Protein AF-A0AAV8XJ26-F1 (afdb_monomer)

Sequence (83 aa):
MQSRGLCEPTHVELLQDQTHVMLHEYCAQRQSHHKGRFGKLLLTLPAVQSITRRGLEELLFRQTVGDVAIDRLLGDLAKATHP

Organism: NCBI:txid1586634

Stru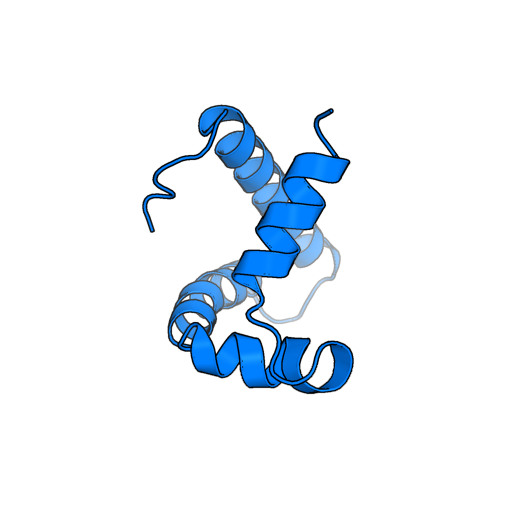cture (mmCIF, N/CA/C/O backbone):
data_AF-A0AAV8XJ26-F1
#
_entry.id   AF-A0AAV8XJ26-F1
#
loop_
_atom_site.group_PDB
_atom_site.id
_atom_site.type_symbol
_atom_site.label_atom_id
_atom_site.label_alt_id
_atom_site.label_comp_id
_atom_site.label_asym_id
_atom_site.label_entity_id
_atom_site.label_seq_id
_atom_site.pdbx_PDB_ins_code
_atom_site.Cartn_x
_atom_site.Cartn_y
_atom_site.Cartn_z
_atom_site.occupancy
_atom_site.B_iso_or_equiv
_atom_site.auth_seq_id
_atom_site.auth_comp_id
_atom_site.auth_asym_id
_atom_site.auth_atom_id
_atom_site.pdbx_PDB_model_num
ATOM 1 N N . MET A 1 1 ? 4.472 -8.850 2.985 1.00 42.75 1 MET A N 1
ATOM 2 C CA . MET A 1 1 ? 5.320 -8.492 1.831 1.00 42.75 1 MET A CA 1
ATOM 3 C C . MET A 1 1 ? 6.620 -7.942 2.380 1.00 42.75 1 MET A C 1
ATOM 5 O O . MET A 1 1 ? 6.584 -6.916 3.036 1.00 42.75 1 MET A O 1
ATOM 9 N N . GLN A 1 2 ? 7.735 -8.650 2.210 1.00 42.56 2 GLN A N 1
ATOM 10 C CA . GLN A 1 2 ? 9.047 -8.062 2.479 1.00 42.56 2 GLN A CA 1
ATOM 11 C C . GLN A 1 2 ? 9.426 -7.268 1.234 1.00 42.56 2 GLN A C 1
ATOM 13 O O . GLN A 1 2 ? 9.644 -7.854 0.172 1.00 42.56 2 GLN A O 1
ATOM 18 N N . SER A 1 3 ? 9.429 -5.946 1.354 1.00 54.56 3 SER A N 1
ATOM 19 C CA . SER A 1 3 ? 9.850 -5.025 0.303 1.00 54.56 3 SER A CA 1
ATOM 20 C C . SER A 1 3 ? 11.363 -5.151 0.116 1.00 54.56 3 SER A C 1
ATOM 22 O O . SER A 1 3 ? 12.152 -4.425 0.716 1.00 54.56 3 SER A O 1
ATOM 24 N N . ARG A 1 4 ? 11.785 -6.156 -0.656 1.00 52.50 4 ARG A N 1
ATOM 25 C CA . ARG A 1 4 ? 13.194 -6.361 -1.003 1.00 52.50 4 ARG A CA 1
ATOM 26 C C . ARG A 1 4 ? 13.648 -5.198 -1.888 1.00 52.50 4 ARG A C 1
ATOM 28 O O . ARG A 1 4 ? 13.039 -4.965 -2.927 1.00 52.50 4 ARG A O 1
ATOM 35 N N . GLY A 1 5 ? 14.703 -4.493 -1.476 1.00 61.88 5 GLY A N 1
ATOM 36 C CA . GLY A 1 5 ? 15.297 -3.389 -2.242 1.00 61.88 5 GLY A CA 1
ATOM 37 C C . GLY A 1 5 ? 14.907 -1.975 -1.799 1.00 61.88 5 GLY A C 1
ATOM 38 O O . GLY A 1 5 ? 15.193 -1.030 -2.525 1.00 61.88 5 GLY A O 1
ATOM 39 N N . LEU A 1 6 ? 14.274 -1.800 -0.632 1.00 64.00 6 LEU A N 1
ATOM 40 C CA . LEU A 1 6 ? 14.112 -0.466 -0.045 1.00 64.00 6 LEU A CA 1
ATOM 41 C C . LEU A 1 6 ? 15.468 0.093 0.398 1.00 64.00 6 LEU A C 1
ATOM 43 O O . LEU A 1 6 ? 16.221 -0.594 1.084 1.00 64.00 6 LEU A O 1
ATOM 47 N N . CYS A 1 7 ? 15.740 1.350 0.042 1.00 66.75 7 CYS A N 1
ATOM 48 C CA . CYS A 1 7 ? 16.962 2.042 0.451 1.00 66.75 7 CYS A CA 1
ATOM 49 C C . CYS A 1 7 ? 16.970 2.329 1.966 1.00 66.75 7 CYS A C 1
ATOM 51 O O . CYS A 1 7 ? 18.008 2.209 2.606 1.00 66.75 7 CYS A O 1
ATOM 53 N N . GLU A 1 8 ? 15.801 2.638 2.548 1.00 79.44 8 GLU A N 1
ATOM 54 C CA . GLU A 1 8 ? 15.639 2.988 3.968 1.00 79.44 8 GLU A CA 1
ATOM 55 C C . GLU A 1 8 ? 14.382 2.329 4.576 1.00 79.44 8 GLU A C 1
ATOM 57 O O . GLU A 1 8 ? 13.364 2.991 4.802 1.00 79.44 8 GLU A O 1
ATOM 62 N N . PRO A 1 9 ? 14.403 1.008 4.842 1.00 75.38 9 PRO A N 1
ATOM 63 C CA . PRO A 1 9 ? 13.229 0.278 5.332 1.00 75.38 9 PRO A CA 1
ATOM 64 C C . PRO A 1 9 ? 12.693 0.826 6.664 1.00 75.38 9 PRO A C 1
ATOM 66 O O . PRO A 1 9 ? 11.484 0.933 6.833 1.00 75.38 9 PRO A O 1
ATOM 69 N N . THR A 1 10 ? 13.575 1.264 7.567 1.00 81.25 10 THR A N 1
ATOM 70 C CA . THR A 1 10 ? 13.197 1.855 8.862 1.00 81.25 10 THR A CA 1
ATOM 71 C C . THR A 1 10 ? 12.396 3.150 8.711 1.00 81.25 10 THR A C 1
ATOM 73 O O . THR A 1 10 ? 11.470 3.401 9.478 1.00 81.25 10 THR A O 1
ATOM 76 N N . HIS A 1 11 ? 12.714 3.979 7.712 1.00 80.50 11 HIS A N 1
ATOM 77 C CA . 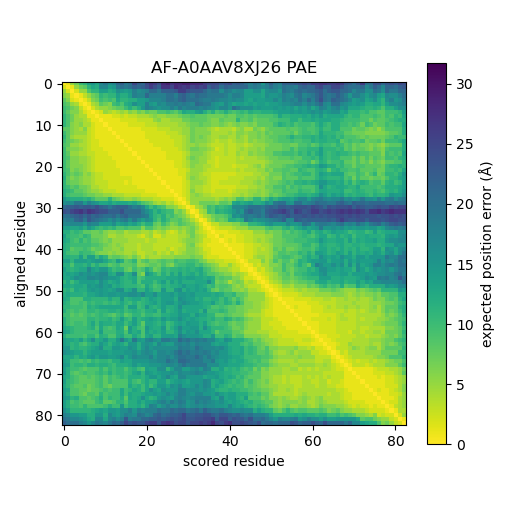HIS A 1 11 ? 11.970 5.215 7.465 1.00 80.50 11 HIS A CA 1
ATOM 78 C C . HIS A 1 11 ? 10.562 4.914 6.938 1.00 80.50 11 HIS A C 1
ATOM 80 O O . HIS A 1 11 ? 9.586 5.544 7.343 1.00 80.50 11 HIS A O 1
ATOM 86 N N . VAL A 1 12 ? 10.448 3.906 6.068 1.00 81.19 12 VAL A N 1
ATOM 87 C CA . VAL A 1 12 ? 9.157 3.436 5.551 1.00 81.19 12 VAL A CA 1
ATOM 88 C C . VAL A 1 12 ? 8.283 2.873 6.673 1.00 81.19 12 VAL A C 1
ATOM 90 O O . VAL A 1 12 ? 7.096 3.189 6.724 1.00 81.19 12 VAL A O 1
ATOM 93 N N . GLU A 1 13 ? 8.859 2.093 7.590 1.00 82.06 13 GLU A N 1
ATOM 94 C CA . GLU A 1 13 ? 8.153 1.587 8.776 1.00 82.06 13 GLU A CA 1
ATOM 95 C C . GLU A 1 13 ? 7.648 2.733 9.664 1.00 82.06 13 GLU A C 1
ATOM 97 O O . GLU A 1 13 ? 6.473 2.759 10.026 1.00 82.06 13 GLU A O 1
ATOM 102 N N . LEU A 1 14 ? 8.482 3.745 9.925 1.00 85.94 14 LEU A N 1
ATOM 103 C CA . LEU A 1 14 ? 8.079 4.911 10.715 1.00 85.94 14 LEU A CA 1
ATOM 104 C C . LEU A 1 14 ? 6.909 5.680 10.076 1.00 85.94 14 LEU A C 1
ATOM 106 O O . LEU A 1 14 ? 5.962 6.064 10.766 1.00 85.94 14 LEU A O 1
ATOM 110 N N . LEU A 1 15 ? 6.948 5.895 8.757 1.00 85.56 15 LEU A N 1
ATOM 111 C CA . LEU A 1 15 ? 5.852 6.538 8.023 1.00 85.56 15 LEU A CA 1
ATOM 112 C C . LEU A 1 15 ? 4.571 5.698 8.060 1.00 85.56 15 LEU A C 1
ATOM 114 O O . LEU A 1 15 ? 3.467 6.245 8.171 1.00 85.56 15 LEU A O 1
ATOM 118 N N . GLN A 1 16 ? 4.702 4.373 7.978 1.00 86.31 16 GLN A N 1
ATOM 119 C CA . GLN A 1 16 ? 3.569 3.466 8.104 1.00 86.31 16 GLN A CA 1
ATOM 120 C C . GLN A 1 16 ? 2.925 3.583 9.491 1.00 86.31 16 GLN A C 1
ATOM 122 O O . GLN A 1 16 ? 1.700 3.719 9.581 1.00 86.31 16 GLN A O 1
ATOM 127 N N . ASP A 1 17 ? 3.727 3.598 10.554 1.00 87.38 17 ASP A N 1
ATOM 128 C CA . ASP A 1 17 ? 3.241 3.746 11.928 1.00 87.38 17 ASP A CA 1
ATOM 129 C C . ASP A 1 17 ? 2.519 5.081 12.132 1.00 87.38 17 ASP A C 1
ATOM 131 O O . ASP A 1 17 ? 1.396 5.112 12.645 1.00 87.38 17 ASP A O 1
ATOM 135 N N . GLN A 1 18 ? 3.098 6.182 11.645 1.00 90.38 18 GLN A N 1
ATOM 136 C CA . GLN A 1 18 ? 2.452 7.499 11.681 1.00 90.38 18 GLN A CA 1
ATOM 137 C C . GLN A 1 18 ? 1.114 7.500 10.931 1.00 90.38 18 GLN A C 1
ATOM 139 O O . GLN A 1 18 ? 0.108 7.998 11.441 1.00 90.38 18 GLN A O 1
ATOM 144 N N . THR A 1 19 ? 1.066 6.882 9.749 1.00 88.12 19 THR A N 1
ATOM 145 C CA . THR A 1 19 ? -0.163 6.783 8.949 1.00 88.12 19 THR A CA 1
ATOM 146 C C . THR A 1 19 ? -1.249 5.989 9.680 1.00 88.12 19 THR A C 1
ATOM 148 O O . THR A 1 19 ? -2.420 6.380 9.664 1.00 88.12 19 THR A O 1
ATOM 151 N N . HIS A 1 20 ? -0.886 4.897 10.361 1.00 88.38 20 HIS A N 1
ATOM 152 C CA . HIS A 1 20 ? -1.828 4.125 11.174 1.00 88.38 20 HIS A CA 1
ATOM 153 C C . HIS A 1 20 ? -2.398 4.944 12.336 1.00 88.38 20 HIS A C 1
ATOM 155 O O . HIS A 1 20 ? -3.612 4.894 12.563 1.00 88.38 20 HIS A O 1
ATOM 161 N N . VAL A 1 21 ? -1.560 5.720 13.033 1.00 91.19 21 VAL A N 1
ATOM 162 C CA . VAL A 1 21 ? -2.001 6.613 14.118 1.00 91.19 21 VAL A CA 1
ATOM 163 C C . VAL A 1 21 ? -3.004 7.641 13.591 1.00 91.19 21 VAL A C 1
ATOM 165 O O . VAL A 1 21 ? -4.119 7.730 14.110 1.00 91.19 21 VAL A O 1
ATOM 168 N N . MET A 1 22 ? -2.673 8.336 12.499 1.00 90.25 22 MET A N 1
ATOM 169 C CA . MET A 1 22 ? -3.564 9.333 11.891 1.00 90.25 22 MET A CA 1
ATOM 170 C C . MET A 1 22 ? -4.900 8.723 11.443 1.00 90.25 22 MET A C 1
ATOM 172 O O . MET A 1 22 ? -5.967 9.305 11.656 1.00 90.25 22 MET A O 1
ATOM 176 N N . LEU A 1 23 ? -4.873 7.526 10.848 1.00 88.00 23 LEU A N 1
ATOM 177 C CA . LEU A 1 23 ? -6.085 6.829 10.416 1.00 88.00 23 LEU A CA 1
ATOM 178 C C . LEU A 1 23 ? -6.971 6.428 11.604 1.00 88.00 23 LEU A C 1
ATOM 180 O O . LEU A 1 23 ? -8.202 6.528 11.518 1.00 88.00 23 LEU A O 1
ATOM 184 N N . HIS A 1 24 ? -6.363 5.967 12.698 1.00 87.44 24 HIS A N 1
ATOM 185 C CA . HIS A 1 24 ? -7.073 5.618 13.924 1.00 87.44 24 HIS A CA 1
ATOM 186 C C . HIS A 1 24 ? -7.764 6.844 14.532 1.00 87.44 24 HIS A C 1
ATOM 188 O O . HIS A 1 24 ? -8.973 6.803 14.785 1.00 87.44 24 HIS A O 1
ATOM 194 N N . GLU A 1 25 ? -7.035 7.950 14.692 1.00 88.56 25 GLU A N 1
ATOM 195 C CA . GLU A 1 25 ? -7.572 9.212 15.211 1.00 88.56 25 GLU A CA 1
ATOM 196 C C . GLU A 1 25 ? -8.720 9.735 14.350 1.00 88.56 25 GLU A C 1
ATOM 198 O O . GLU A 1 25 ? -9.790 10.057 14.866 1.00 88.56 25 GLU A O 1
ATOM 203 N N . TYR A 1 26 ? -8.555 9.733 13.028 1.00 88.06 26 TYR A N 1
ATOM 204 C CA . TYR A 1 26 ? -9.606 10.136 12.100 1.00 88.06 26 TYR A CA 1
ATOM 205 C C . TYR A 1 26 ? -10.872 9.270 12.232 1.00 88.06 26 TYR A C 1
ATOM 207 O O . TYR A 1 26 ? -11.996 9.784 12.228 1.00 88.06 26 TYR A O 1
ATOM 215 N N . CYS A 1 27 ? -10.716 7.950 12.381 1.00 85.94 27 CYS A N 1
ATOM 216 C CA . CYS A 1 27 ? -11.845 7.045 12.607 1.00 85.94 27 CYS A CA 1
ATOM 217 C C . CYS A 1 27 ? -12.546 7.310 13.948 1.00 85.94 27 CYS A C 1
ATOM 219 O O . CYS A 1 27 ? -13.773 7.192 14.015 1.00 85.94 27 CYS A O 1
ATOM 221 N N . ALA A 1 28 ? -11.787 7.667 14.987 1.00 83.19 28 ALA A N 1
ATOM 222 C CA . ALA A 1 28 ? -12.310 7.992 16.311 1.00 83.19 28 ALA A CA 1
ATOM 223 C C . ALA A 1 28 ? -13.047 9.343 16.330 1.00 83.19 28 ALA A C 1
ATOM 225 O O . ALA A 1 28 ? -14.137 9.443 16.892 1.00 83.19 28 ALA A O 1
ATOM 226 N N . GLN A 1 29 ? -12.497 10.364 15.665 1.00 83.19 29 GLN A N 1
ATOM 227 C CA . GLN A 1 29 ? -13.057 11.719 15.622 1.00 83.19 29 GLN A CA 1
ATOM 228 C C . GLN A 1 29 ? -14.367 11.796 14.836 1.00 83.19 29 GLN A C 1
ATOM 230 O O . GLN A 1 29 ? -15.283 12.516 15.228 1.00 83.19 29 GLN A O 1
ATOM 235 N N . ARG A 1 30 ? -14.504 11.042 13.737 1.00 75.44 30 ARG A N 1
ATOM 236 C CA . ARG A 1 30 ? -15.696 11.138 12.874 1.00 75.44 30 ARG A CA 1
ATOM 237 C C . ARG A 1 30 ? -16.940 10.424 13.413 1.00 75.44 30 ARG A C 1
ATOM 239 O O . ARG A 1 3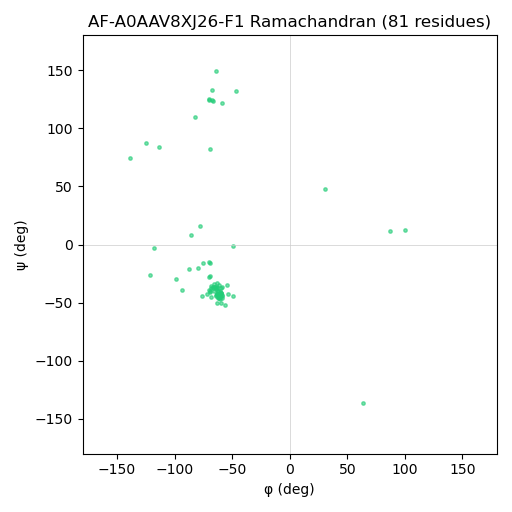0 ? -17.844 10.196 12.615 1.00 75.44 30 ARG A O 1
ATOM 246 N N . GLN A 1 31 ? -16.983 10.055 14.705 1.00 60.16 31 GLN A N 1
ATOM 247 C CA . GLN A 1 31 ? -18.081 9.325 15.371 1.00 60.16 31 GLN A CA 1
ATOM 248 C C . GLN A 1 31 ? -18.830 8.383 14.420 1.00 60.16 31 GLN A C 1
ATOM 250 O O . GLN A 1 31 ? -20.058 8.392 14.317 1.00 60.16 31 GLN A O 1
ATOM 255 N N . SER A 1 32 ? -18.091 7.582 13.644 1.00 57.41 32 SER A N 1
ATOM 256 C CA . SER A 1 32 ? -18.771 6.660 12.751 1.00 57.41 32 SER A CA 1
ATOM 257 C C . SER A 1 32 ? -19.453 5.650 13.663 1.00 57.41 32 SER A C 1
ATOM 259 O O . SER A 1 32 ? -18.771 5.027 14.476 1.00 57.41 32 SER A O 1
ATOM 261 N N . HIS A 1 33 ? -20.770 5.487 13.527 1.00 57.97 33 HIS A N 1
ATOM 262 C CA . HIS A 1 33 ? -21.643 4.562 14.276 1.00 57.97 33 HIS A CA 1
ATOM 263 C C . HIS A 1 33 ? -21.146 3.095 14.353 1.00 57.97 33 HIS A C 1
ATOM 265 O O . HIS A 1 33 ? -21.779 2.230 14.949 1.00 57.97 33 HIS A O 1
ATOM 271 N N . HIS A 1 34 ? -20.009 2.803 13.730 1.00 63.56 34 HIS A N 1
ATOM 272 C CA . HIS A 1 34 ? -19.431 1.505 13.485 1.00 63.56 34 HIS A CA 1
ATOM 273 C C . HIS A 1 34 ? -18.131 1.387 14.286 1.00 63.56 34 HIS A C 1
ATOM 275 O O . HIS A 1 34 ? -17.032 1.617 13.769 1.00 63.56 34 HIS A O 1
ATOM 281 N N . LYS A 1 35 ? -18.256 1.007 15.564 1.00 70.88 35 LYS A N 1
ATOM 282 C CA . LYS A 1 35 ? -17.115 0.541 16.367 1.00 70.88 35 LYS A CA 1
ATOM 283 C C . LYS A 1 35 ? -16.315 -0.482 15.540 1.00 70.88 35 LYS A C 1
ATOM 285 O O . LYS A 1 35 ? -16.896 -1.364 14.909 1.00 70.88 35 LYS A O 1
ATOM 290 N N . GLY A 1 36 ? -14.992 -0.326 15.486 1.00 77.31 36 GLY A N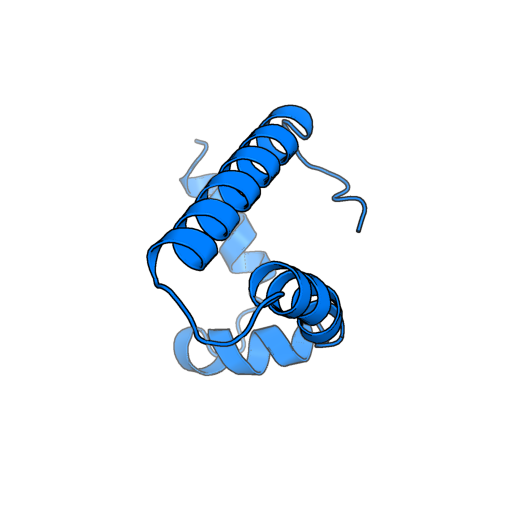 1
ATOM 291 C CA . GLY A 1 36 ? -14.107 -1.219 14.725 1.00 77.31 36 GLY A CA 1
ATOM 292 C C . GLY A 1 36 ? -13.887 -0.865 13.246 1.00 77.31 36 GLY A C 1
ATOM 293 O O . GLY A 1 36 ? -13.315 -1.677 12.520 1.00 77.31 36 GLY A O 1
ATOM 294 N N . ARG A 1 37 ? -14.283 0.328 12.774 1.00 83.31 37 ARG A N 1
ATOM 295 C CA . ARG A 1 37 ? -13.986 0.792 11.401 1.00 83.31 37 ARG A CA 1
ATOM 296 C C . ARG A 1 37 ? -12.491 0.737 11.054 1.00 83.31 37 ARG A C 1
ATOM 298 O O . ARG A 1 37 ? -12.159 0.282 9.967 1.00 83.31 37 ARG A O 1
ATOM 305 N N . PHE A 1 38 ? -11.612 1.148 11.972 1.00 84.44 38 PHE A N 1
ATOM 306 C CA . PHE A 1 38 ? -10.158 1.066 11.785 1.00 84.44 38 PHE A CA 1
ATOM 307 C C . PHE A 1 38 ? -9.710 -0.373 11.483 1.00 84.44 38 PHE A C 1
ATOM 309 O O . PHE A 1 38 ? -9.099 -0.623 10.450 1.00 84.44 38 PHE A O 1
ATOM 316 N N . GLY A 1 39 ? -10.119 -1.336 12.317 1.00 82.31 39 GLY A N 1
ATOM 317 C CA . GLY A 1 39 ? -9.812 -2.753 12.106 1.00 82.31 39 GLY A CA 1
ATOM 318 C C . GLY A 1 39 ? -10.362 -3.293 10.784 1.00 82.31 39 GLY A C 1
ATOM 319 O O . GLY A 1 39 ? -9.650 -3.986 10.068 1.00 82.31 39 GLY A O 1
ATOM 320 N N . LYS A 1 40 ? -11.591 -2.920 10.399 1.00 83.31 40 LYS A N 1
ATOM 321 C CA . LYS A 1 40 ? -12.159 -3.301 9.093 1.00 83.31 40 LYS A CA 1
ATOM 322 C C . LYS A 1 40 ? -11.333 -2.760 7.924 1.00 83.31 40 LYS A C 1
ATOM 324 O O . LYS A 1 40 ? -11.092 -3.503 6.983 1.00 83.31 40 LYS A O 1
ATOM 329 N N . LEU A 1 41 ? -10.873 -1.509 7.993 1.00 80.88 41 LEU A N 1
ATOM 330 C CA . LEU A 1 41 ? -10.001 -0.927 6.968 1.00 80.88 41 LEU A CA 1
ATOM 331 C C . LEU A 1 41 ? -8.655 -1.659 6.896 1.00 80.88 41 LEU A C 1
ATOM 333 O O . LEU A 1 41 ? -8.235 -2.035 5.805 1.00 80.88 41 LEU A O 1
ATOM 337 N N . LEU A 1 42 ? -8.023 -1.961 8.032 1.00 83.00 42 LEU A N 1
ATOM 338 C CA . LEU A 1 42 ? -6.787 -2.752 8.032 1.00 83.00 42 LEU A CA 1
ATOM 339 C C . LEU A 1 42 ? -6.989 -4.151 7.426 1.00 83.00 42 LEU A C 1
ATOM 341 O O . LEU A 1 42 ? -6.162 -4.603 6.641 1.00 83.00 42 LEU A O 1
ATOM 345 N N . LEU A 1 43 ? -8.118 -4.807 7.712 1.00 79.38 43 LEU A N 1
ATOM 346 C CA . LEU A 1 43 ? -8.467 -6.113 7.138 1.00 79.38 43 LEU A CA 1
ATOM 347 C C . LEU A 1 43 ? -8.802 -6.063 5.637 1.00 79.38 43 LEU A C 1
ATOM 349 O O . LEU A 1 43 ? -8.789 -7.106 4.986 1.00 79.38 43 LEU A O 1
ATOM 353 N N . THR A 1 44 ? -9.076 -4.885 5.065 1.00 71.94 44 THR A N 1
ATOM 354 C CA . THR A 1 44 ? -9.222 -4.739 3.604 1.00 71.94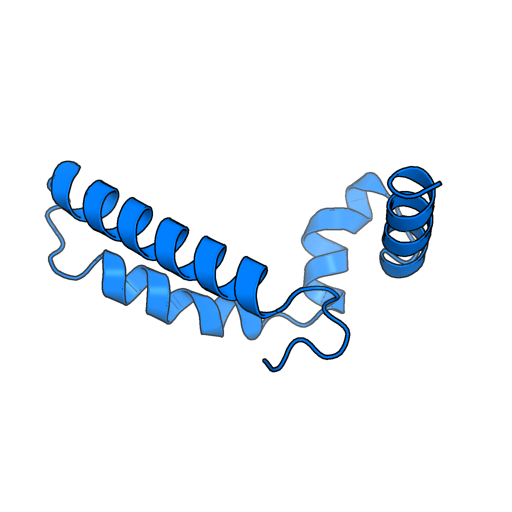 44 THR A CA 1
ATOM 355 C C . THR A 1 44 ? -7.885 -4.657 2.874 1.00 71.94 44 THR A C 1
ATOM 357 O O . THR A 1 44 ? -7.836 -4.964 1.684 1.00 71.94 44 THR A O 1
ATOM 360 N N . LEU A 1 45 ? -6.786 -4.319 3.558 1.00 74.69 45 LEU A N 1
ATOM 361 C CA . LEU A 1 45 ? -5.468 -4.210 2.923 1.00 74.69 45 LEU A CA 1
ATOM 362 C C . LEU A 1 45 ? -5.021 -5.530 2.259 1.00 74.69 45 LEU A C 1
ATOM 364 O O . LEU A 1 45 ? -4.608 -5.482 1.101 1.00 74.69 45 LEU A O 1
ATOM 368 N N . PRO A 1 46 ? -5.175 -6.716 2.885 1.00 70.88 46 PRO A N 1
ATOM 369 C CA . PRO A 1 46 ? -4.909 -7.991 2.217 1.00 70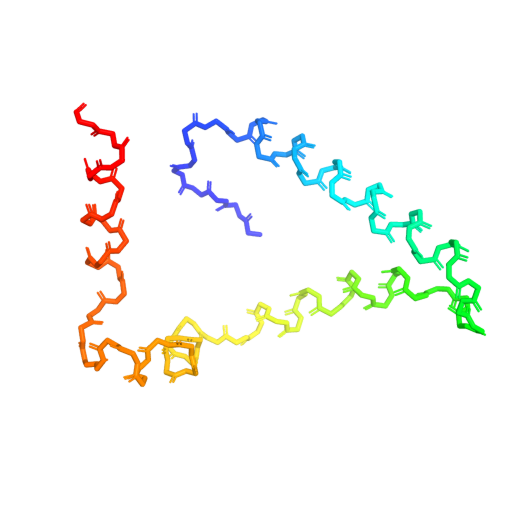.88 46 PRO A CA 1
ATOM 370 C C . PRO A 1 46 ? -5.827 -8.271 1.017 1.00 70.88 46 PRO A C 1
ATOM 372 O O . PRO A 1 46 ? -5.391 -8.873 0.041 1.00 70.88 46 PRO A O 1
ATOM 375 N N . ALA A 1 47 ? -7.088 -7.825 1.048 1.00 66.88 47 ALA A N 1
ATOM 376 C CA . ALA A 1 47 ? -7.999 -7.997 -0.087 1.00 66.88 47 ALA A CA 1
ATOM 377 C C . ALA A 1 47 ? -7.538 -7.173 -1.300 1.00 66.88 47 ALA A C 1
ATOM 379 O O . ALA A 1 47 ? -7.567 -7.666 -2.425 1.00 66.88 47 ALA A O 1
ATOM 380 N N . VAL A 1 48 ? -7.013 -5.964 -1.078 1.00 61.19 48 VAL A N 1
ATOM 381 C CA . VAL A 1 48 ? -6.362 -5.166 -2.133 1.00 61.19 48 VAL A CA 1
ATOM 382 C C . VAL A 1 48 ? -5.075 -5.842 -2.629 1.00 61.19 48 VAL A C 1
ATOM 384 O O . VAL A 1 48 ? -4.792 -5.808 -3.822 1.00 61.19 48 VAL A O 1
ATOM 387 N N . GLN A 1 49 ? -4.340 -6.539 -1.755 1.00 67.06 49 GLN A N 1
ATOM 388 C CA . GLN A 1 49 ? -3.163 -7.337 -2.137 1.00 67.06 49 GLN A CA 1
ATOM 389 C C . GLN A 1 49 ? -3.507 -8.600 -2.945 1.00 67.06 49 GLN A C 1
ATOM 391 O O . GLN A 1 49 ? -2.612 -9.181 -3.555 1.00 67.06 49 GLN A O 1
ATOM 396 N N . SER A 1 50 ? -4.774 -9.035 -2.969 1.00 76.81 50 SER A N 1
ATOM 397 C CA . SER A 1 50 ? -5.207 -10.171 -3.798 1.00 76.81 50 SER A CA 1
ATOM 398 C C . SER A 1 50 ? -5.329 -9.815 -5.285 1.00 76.81 50 SER A C 1
ATOM 400 O O . SER A 1 50 ? -5.364 -10.702 -6.140 1.00 76.81 50 SER A O 1
ATOM 40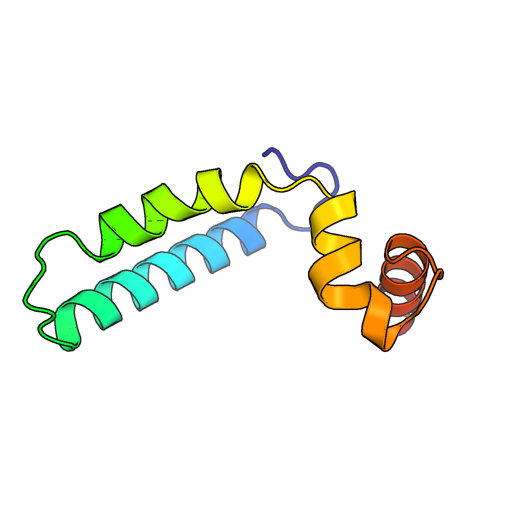2 N N . ILE A 1 51 ? -5.362 -8.518 -5.605 1.00 81.00 51 ILE A N 1
ATOM 403 C CA . ILE A 1 51 ? -5.346 -8.027 -6.979 1.00 81.00 51 ILE A CA 1
ATOM 404 C C . ILE A 1 51 ? -3.954 -8.284 -7.557 1.00 81.00 51 ILE A C 1
ATOM 406 O O . ILE A 1 51 ? -2.937 -7.867 -7.005 1.00 81.00 51 ILE A O 1
ATOM 410 N N . THR A 1 52 ? -3.901 -8.980 -8.692 1.00 83.00 52 THR A N 1
ATOM 411 C CA . THR A 1 52 ? -2.631 -9.211 -9.386 1.00 83.00 52 THR A CA 1
ATOM 412 C C . THR A 1 52 ? -2.042 -7.889 -9.871 1.00 83.00 52 THR A C 1
ATOM 414 O O . THR A 1 52 ? -2.772 -6.973 -10.250 1.00 83.00 52 THR A O 1
ATOM 417 N N . ARG A 1 53 ? -0.710 -7.810 -9.941 1.00 79.62 53 ARG A N 1
ATOM 418 C CA . ARG A 1 53 ? 0.001 -6.647 -10.491 1.00 79.62 53 ARG A CA 1
ATOM 419 C C . ARG A 1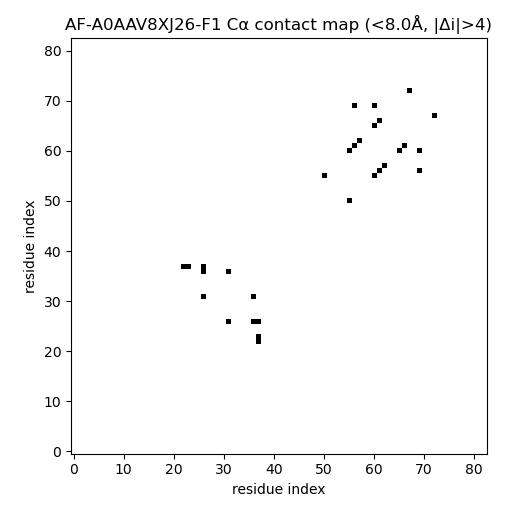 53 ? -0.556 -6.216 -11.853 1.00 79.62 53 ARG A C 1
ATOM 421 O O . ARG A 1 53 ? -0.840 -5.044 -12.055 1.00 79.62 53 ARG A O 1
ATOM 428 N N . ARG A 1 54 ? -0.808 -7.187 -12.737 1.00 81.88 54 ARG A N 1
ATOM 429 C CA . ARG A 1 54 ? -1.399 -6.959 -14.060 1.00 81.88 54 ARG A CA 1
ATOM 430 C C . ARG A 1 54 ? -2.808 -6.367 -13.980 1.00 81.88 54 ARG A C 1
ATOM 432 O O . ARG A 1 54 ? -3.121 -5.446 -14.721 1.00 81.88 54 ARG A O 1
ATOM 439 N N . GLY A 1 55 ? -3.649 -6.862 -13.071 1.00 85.56 55 GLY A N 1
ATOM 440 C CA . GLY A 1 55 ? -4.987 -6.300 -12.862 1.00 85.56 55 GLY A CA 1
ATOM 441 C C . GLY A 1 55 ? -4.940 -4.852 -12.369 1.00 85.56 55 GLY A C 1
ATOM 442 O O . GLY A 1 55 ? -5.737 -4.024 -12.804 1.00 85.56 55 GLY A O 1
ATOM 443 N N . LEU A 1 56 ? -3.976 -4.530 -11.505 1.00 84.38 56 LEU A N 1
ATOM 444 C CA . LEU A 1 56 ? -3.767 -3.172 -11.008 1.00 84.38 56 LEU A CA 1
ATOM 445 C C . LEU A 1 56 ? -3.250 -2.228 -12.110 1.00 84.38 56 LEU A C 1
ATOM 447 O O . LEU A 1 56 ? -3.732 -1.103 -12.226 1.00 84.38 56 LEU A O 1
ATOM 451 N N . GLU A 1 57 ? -2.333 -2.705 -12.955 1.00 85.88 57 GLU A N 1
ATOM 452 C CA . GLU A 1 57 ? -1.847 -1.990 -14.143 1.00 85.88 57 GLU A CA 1
ATOM 453 C C . GLU A 1 57 ? -2.970 -1.682 -15.139 1.00 85.88 57 GLU A C 1
ATOM 455 O O . GLU A 1 57 ? -3.119 -0.541 -15.586 1.00 85.88 57 GLU A O 1
ATOM 460 N N . GLU A 1 58 ? -3.811 -2.673 -15.435 1.00 85.50 58 GLU A N 1
ATOM 461 C CA . GLU A 1 58 ? -4.942 -2.504 -16.347 1.00 85.50 58 GLU A CA 1
ATOM 462 C C . GLU A 1 58 ? -5.996 -1.524 -15.813 1.00 85.50 58 GLU A C 1
ATOM 464 O O . GLU A 1 58 ? -6.568 -0.769 -16.602 1.00 85.50 58 GLU A O 1
ATOM 469 N N . LEU A 1 59 ? -6.241 -1.515 -14.498 1.00 86.69 59 LEU A N 1
ATOM 470 C CA . LEU A 1 59 ? -7.246 -0.657 -13.870 1.00 86.69 59 LEU A CA 1
ATOM 471 C C . LEU A 1 59 ? -6.785 0.801 -13.738 1.00 86.69 59 LEU A C 1
ATOM 473 O O . LEU A 1 59 ? -7.572 1.712 -13.983 1.00 86.69 59 LEU A O 1
ATOM 477 N N . LEU A 1 60 ? -5.539 1.022 -13.310 1.00 83.62 60 LEU A N 1
ATOM 478 C CA . LEU A 1 60 ? -5.061 2.352 -12.915 1.00 83.62 60 LEU A CA 1
ATOM 479 C C . LEU A 1 60 ? -4.262 3.066 -14.007 1.00 83.62 60 LEU A C 1
ATOM 481 O O . LEU A 1 60 ? -4.260 4.295 -14.048 1.00 83.62 60 LEU A O 1
ATOM 485 N N . PHE A 1 61 ? -3.570 2.321 -14.872 1.00 86.31 61 PHE A N 1
ATOM 486 C CA . PHE A 1 61 ? -2.541 2.899 -15.738 1.00 86.31 61 PHE A CA 1
ATOM 487 C C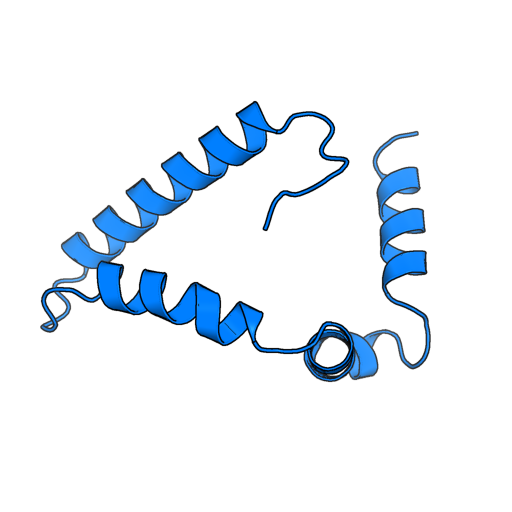 . PHE A 1 61 ? -2.798 2.702 -17.229 1.00 86.31 61 PHE A C 1
ATOM 489 O O . PHE A 1 61 ? -2.385 3.556 -18.013 1.00 86.31 61 PHE A O 1
ATOM 496 N N . ARG A 1 62 ? -3.529 1.659 -17.645 1.00 86.94 62 ARG A N 1
ATOM 497 C CA . ARG A 1 62 ? -3.746 1.377 -19.077 1.00 86.94 62 ARG A CA 1
ATOM 498 C C . ARG A 1 62 ? -4.434 2.511 -19.837 1.00 86.94 62 ARG A C 1
ATOM 500 O O . ARG A 1 62 ? -4.073 2.776 -20.977 1.00 86.94 62 ARG A O 1
ATOM 507 N N . GLN A 1 63 ? -5.388 3.211 -19.222 1.00 85.81 63 GLN A N 1
ATOM 508 C CA . GLN A 1 63 ? -6.041 4.357 -19.875 1.00 85.81 63 GLN A CA 1
ATOM 509 C C . GLN A 1 63 ? -5.108 5.565 -20.043 1.00 85.81 63 GLN A C 1
ATOM 511 O O . GLN A 1 63 ? -5.296 6.355 -20.963 1.00 85.81 63 GLN A O 1
ATOM 516 N N . THR A 1 64 ? -4.106 5.701 -19.175 1.00 85.69 64 THR A N 1
ATOM 517 C CA . THR A 1 64 ? -3.210 6.864 -19.138 1.00 85.69 64 THR A CA 1
ATOM 518 C C . THR A 1 64 ? -1.941 6.639 -19.955 1.00 85.69 64 THR A C 1
ATOM 520 O O . THR A 1 64 ? -1.467 7.558 -20.615 1.00 85.69 64 THR A O 1
ATOM 523 N N . VAL A 1 65 ? -1.377 5.427 -19.910 1.00 83.62 65 VAL A N 1
ATOM 524 C CA . VAL A 1 65 ? -0.058 5.112 -20.491 1.00 83.62 65 VAL A CA 1
ATOM 525 C C . VAL A 1 65 ? -0.121 4.058 -21.609 1.00 83.62 65 VAL A C 1
ATOM 527 O O . VAL A 1 65 ? 0.889 3.746 -22.238 1.00 83.62 65 VAL A O 1
ATOM 530 N N . GLY A 1 66 ? -1.301 3.509 -21.901 1.00 84.62 66 GLY A N 1
ATOM 531 C CA . GLY A 1 66 ? -1.457 2.470 -22.919 1.00 84.62 66 GLY A CA 1
ATOM 532 C C . GLY A 1 66 ? -0.697 1.190 -22.562 1.00 84.62 66 GLY A C 1
ATOM 533 O O . GLY A 1 66 ? -0.726 0.747 -21.416 1.00 84.62 66 GLY A O 1
ATOM 534 N N . ASP A 1 67 ? -0.011 0.603 -23.545 1.00 83.12 67 ASP A N 1
ATOM 535 C CA . ASP A 1 67 ? 0.719 -0.669 -23.405 1.00 83.12 67 ASP A CA 1
ATOM 536 C C . ASP A 1 67 ? 2.154 -0.509 -22.867 1.00 83.12 67 ASP A C 1
ATOM 538 O O . ASP A 1 67 ? 2.943 -1.458 -22.852 1.00 83.12 67 ASP A O 1
ATOM 542 N N . VAL A 1 68 ? 2.536 0.696 -22.437 1.00 85.06 68 VAL A N 1
ATOM 543 C CA . VAL A 1 68 ? 3.859 0.928 -21.850 1.00 85.06 68 VAL A CA 1
ATOM 544 C C . VAL A 1 68 ? 3.927 0.262 -20.475 1.00 85.06 68 VAL A C 1
ATOM 546 O O . VAL A 1 68 ? 3.132 0.559 -19.587 1.00 85.06 68 VAL A O 1
ATOM 549 N N . ALA A 1 69 ? 4.921 -0.608 -20.278 1.00 82.81 69 ALA A N 1
ATOM 550 C CA . ALA A 1 69 ? 5.150 -1.270 -18.997 1.00 82.81 69 ALA A CA 1
ATOM 551 C C . ALA A 1 69 ? 5.391 -0.239 -17.880 1.00 82.81 69 ALA A C 1
ATOM 553 O O . ALA A 1 69 ? 6.353 0.534 -17.945 1.00 82.81 69 ALA A O 1
ATOM 554 N N . ILE A 1 70 ? 4.553 -0.269 -16.836 1.00 85.38 70 ILE A N 1
ATOM 555 C CA . ILE A 1 70 ? 4.615 0.669 -15.702 1.00 85.38 70 ILE A CA 1
ATOM 556 C C . ILE A 1 70 ? 6.007 0.689 -15.057 1.00 85.38 70 ILE A C 1
ATOM 558 O O . ILE A 1 70 ? 6.507 1.741 -14.678 1.00 85.38 70 ILE A O 1
ATOM 562 N N . ASP A 1 71 ? 6.682 -0.459 -15.022 1.00 82.75 71 ASP A N 1
ATOM 563 C CA . ASP A 1 71 ? 8.019 -0.612 -14.445 1.00 82.75 71 ASP A CA 1
ATOM 564 C C . ASP A 1 71 ? 9.070 0.235 -15.141 1.00 82.75 71 ASP A C 1
ATOM 566 O O . ASP A 1 71 ? 9.981 0.757 -14.498 1.00 82.75 71 ASP A O 1
ATOM 570 N N . ARG A 1 72 ? 8.929 0.401 -16.457 1.00 85.12 72 ARG A N 1
ATOM 571 C CA . ARG A 1 72 ? 9.824 1.248 -17.235 1.00 85.12 72 ARG A CA 1
ATOM 572 C C . ARG A 1 72 ? 9.625 2.712 -16.859 1.00 85.12 72 ARG A C 1
ATOM 574 O O . ARG A 1 72 ? 10.605 3.397 -16.595 1.00 85.12 72 ARG A O 1
ATOM 581 N N . LEU A 1 73 ? 8.371 3.157 -16.754 1.00 85.62 73 LEU A N 1
ATOM 582 C CA . LEU A 1 73 ? 8.055 4.520 -16.322 1.00 85.62 73 LEU A CA 1
ATOM 583 C C . LEU A 1 73 ? 8.535 4.801 -14.902 1.00 85.62 73 LEU A C 1
ATOM 585 O O . LEU A 1 73 ? 9.106 5.855 -14.649 1.00 85.62 73 LEU A O 1
ATOM 589 N N . LEU A 1 74 ? 8.301 3.868 -13.976 1.00 83.69 74 LEU A N 1
ATOM 590 C CA . LEU A 1 74 ? 8.740 3.998 -12.589 1.00 83.69 74 LEU A CA 1
ATOM 591 C C . LEU A 1 74 ? 10.269 4.067 -12.509 1.00 83.69 74 LEU A C 1
ATOM 593 O O . LEU A 1 74 ? 10.803 4.876 -11.755 1.00 83.69 74 LEU A O 1
ATOM 597 N N . GLY A 1 75 ? 10.971 3.273 -13.322 1.00 83.88 75 GLY A N 1
ATOM 598 C CA . GLY A 1 75 ? 12.424 3.338 -13.443 1.00 83.88 75 GLY A CA 1
ATOM 599 C C . GLY A 1 75 ? 12.922 4.675 -13.995 1.00 83.88 75 GLY A C 1
ATOM 600 O O . GLY A 1 75 ? 13.897 5.220 -13.478 1.00 83.88 75 GLY A O 1
ATOM 601 N N . ASP A 1 76 ? 12.258 5.223 -15.011 1.00 87.06 76 ASP A N 1
ATOM 602 C CA . ASP A 1 76 ? 12.613 6.522 -15.592 1.00 87.06 76 ASP A CA 1
ATOM 603 C C . ASP A 1 76 ? 12.309 7.678 -14.619 1.00 87.06 76 ASP A C 1
ATOM 605 O O . ASP A 1 76 ? 13.137 8.574 -14.445 1.00 87.06 76 ASP A O 1
ATOM 609 N N . LEU A 1 77 ? 11.183 7.618 -13.899 1.00 84.50 77 LEU A N 1
ATOM 610 C CA . LEU A 1 77 ? 10.810 8.586 -12.862 1.00 84.50 77 LEU A CA 1
ATOM 611 C C . LEU A 1 77 ? 11.794 8.578 -11.684 1.00 84.50 77 LEU A C 1
ATOM 613 O O . LEU A 1 77 ? 12.194 9.640 -11.204 1.00 84.50 77 LEU A O 1
ATOM 617 N N . ALA A 1 78 ? 12.204 7.392 -11.229 1.00 81.12 78 ALA A N 1
ATOM 618 C CA . ALA A 1 78 ? 13.172 7.256 -10.145 1.00 81.12 78 ALA A CA 1
ATOM 619 C C . ALA A 1 78 ? 14.523 7.886 -10.517 1.00 81.12 78 ALA A C 1
ATOM 621 O O . ALA A 1 78 ? 15.094 8.622 -9.716 1.00 81.12 78 ALA A O 1
ATOM 622 N N . LYS A 1 79 ? 14.996 7.671 -11.752 1.00 81.75 79 LYS A N 1
ATOM 623 C CA . LYS A 1 79 ? 16.233 8.291 -12.262 1.00 81.75 79 LYS A CA 1
ATOM 624 C C . LYS A 1 79 ? 16.112 9.807 -12.418 1.00 81.75 79 LYS A C 1
ATOM 626 O O . LYS A 1 79 ? 17.070 10.520 -12.170 1.00 81.75 79 LYS A O 1
ATOM 631 N N . ALA A 1 80 ? 14.946 10.311 -12.817 1.00 80.19 80 ALA A N 1
ATOM 632 C CA . ALA A 1 80 ? 14.721 11.752 -12.932 1.00 80.19 80 ALA A CA 1
ATOM 633 C C . ALA A 1 80 ? 14.669 12.459 -11.564 1.00 80.19 80 ALA A C 1
ATOM 635 O O . ALA A 1 80 ? 14.982 13.643 -11.471 1.00 80.19 80 ALA A O 1
ATOM 636 N N . THR A 1 81 ? 14.266 11.740 -10.512 1.00 71.62 81 THR A N 1
ATOM 637 C CA . THR A 1 81 ? 14.128 12.278 -9.146 1.00 71.62 81 THR A CA 1
ATOM 638 C C . THR A 1 81 ? 15.440 12.197 -8.350 1.00 71.62 81 THR A C 1
ATOM 640 O O . THR A 1 81 ? 15.634 12.961 -7.406 1.00 71.62 81 THR A O 1
ATOM 643 N N . HIS A 1 82 ? 16.365 11.321 -8.754 1.00 58.47 82 HIS A N 1
ATOM 644 C CA . HIS A 1 82 ? 17.706 11.181 -8.184 1.00 58.47 82 HIS A CA 1
ATOM 645 C C . HIS A 1 82 ? 18.763 11.310 -9.303 1.00 58.47 82 HIS A C 1
ATOM 647 O O . HIS A 1 82 ? 19.106 10.286 -9.898 1.00 58.47 82 HIS A O 1
ATOM 653 N N . PRO A 1 83 ? 19.229 12.534 -9.638 1.00 49.97 83 PRO A N 1
ATOM 654 C CA . PRO A 1 83 ? 20.265 12.740 -10.653 1.00 49.97 83 PRO A CA 1
ATOM 655 C C . PRO A 1 83 ? 21.627 12.156 -10.256 1.00 49.97 83 PRO A C 1
ATOM 657 O O . PRO A 1 83 ? 21.929 12.106 -9.040 1.00 49.97 83 PRO A O 1
#

pLDDT: mean 78.24, std 11.21, range [42.56, 91.19]

Nearest PDB structures (foldseek):
  8c5l-assembly1_B-2  TM=7.982E-01  e=1.013E-02  Escherichia coli K-12
  8c5l-assembly1_A  TM=7.905E-01  e=1.445E-02  Escherichia coli K-12
  4nuf-assembly1_A  TM=7.535E-01  e=2.477E-01  Escherichia coli O104:H4 str. 2009EL-2071

Mean predicted aligned error: 9.85 Å

Foldseek 3Di:
DPPPPDPCVPVVVVVVVVVLVVLVVVVVVVVDVDPCPSVVVVVCVVVVVVQDPVNVCVVPPCVPPNPDDVVVVVVVVVVVVPD

Radius of gyration: 17.06 Å; Cα contacts (8 Å, |Δi|>4): 15; chains: 1; bounding box: 42×23×40 Å

Secondary structure (DSSP, 8-state):
---TT-S-HHHHHHHHHHHHHHHHHHHHHTT-S-TTHHHHHHHHHHHHHTS-HHHHHHHHTHHHHTTS-HHHHHHHHHHHH--

InterPro domains:
  IPR000536 Nuclear hormone receptor, ligand-binding domain [PF00104] (10-62)
  IPR000536 Nuclear hormone receptor, ligand-binding domain [PS51843] (1-81)
  IPR035500 Nuclear hormone receptor-like domain superfamily [G3DSA:1.10.565.10] (1-82)
  IPR035500 Nuclear hormone receptor-like domain superfamily [SSF48508] (4-81)
  IPR050274 Nuclear hormone receptor family NR2 subfamily [PTHR24083] (3-78)

Solvent-accessible surface area (backbone atoms only — not comparable to full-atom values): 5100 Å² total; per-residue (Å²): 132,82,75,82,84,59,94,54,59,69,58,53,50,52,53,49,53,52,51,52,51,54,50,44,52,52,50,62,71,63,66,54,95,52,84,60,53,55,60,52,54,60,64,42,50,63,59,62,65,68,54,49,70,67,59,50,42,57,74,74,37,31,90,80,57,48,91,58,59,63,68,59,54,52,52,53,50,52,48,72,75,54,123